Protein AF-A0A915KPM0-F1 (afdb_monomer)

Nearest PDB structures (foldseek):
  4hnm-assembly1_A  TM=4.482E-01  e=9.501E-02  Homo sapiens
  7abi-assembly1_S  TM=5.847E-01  e=6.130E-01  Homo sapiens
  4cba-assembly1_A  TM=5.144E-01  e=6.447E-01  Homo sapiens

Mean predicted aligned error: 8.11 Å

Solvent-accessible surface area (backbone atoms only — not comparable to full-atom values): 8610 Å² total; per-residue (Å²): 114,62,59,68,50,50,51,53,50,50,55,51,58,74,66,59,85,85,65,57,73,65,61,50,48,51,54,50,36,55,50,34,48,53,49,26,48,50,53,67,43,67,70,90,57,51,83,45,73,82,41,78,62,54,59,54,50,50,52,62,67,40,27,78,54,63,60,95,76,68,95,48,70,71,54,50,56,40,31,52,34,42,36,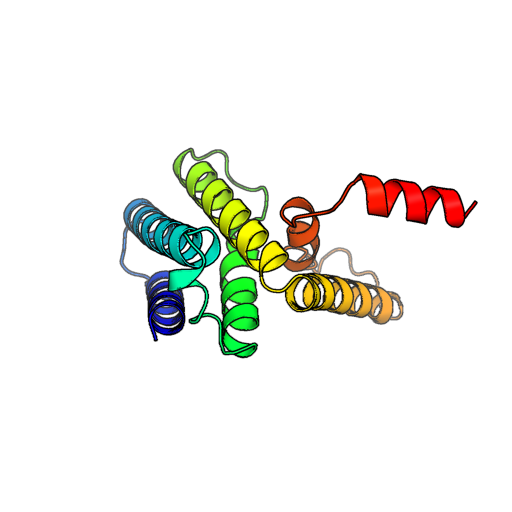49,31,45,23,26,44,22,70,77,40,40,67,63,55,51,48,51,30,51,50,53,53,49,53,60,62,65,50,74,79,61,77,92,63,92,74,69,79,73,84,52,38,55,56,56,49,68,82,31,46,68,71,64,62,69,60,50,52,52,51,59,60,72,74,108

Sequence (148 aa):
MVVGGLIKSLQTVNSMRTCSEKDLIESQCIILETLEQCLLGPKDSSSRIDEASNVKLILQEISQFLPQTNDVYHFKNLQERASKVVYGLSIASFSAVFSRIASKLKTISSDTTNDCSINSAYDLSDIELIQHIHMDLNAVIKLLRGMV

Secondary structure (DSSP, 8-state):
--HHHHHHHHHHHHH--SS-HHHHHHHHHHHHHHHHHHHHS-GGG-TT---HHHHHHHHHHHHTT-SS----HHHHHHHHHHHHHHHHHHHHHHHHHHHHHHHHHHHHHHHTTS---TTS----HHHHGGGGS---HHHHHHHHHHT-

Foldseek 3Di:
DVLVVLLVQLVVLVPDDPDDPLVSLVSLLVSLVVLLCLLVPDCVSVVPVPDLVSLVSLLVSLLVLQDPDDPDPSSVSSNVSSLSNLQSSCVSPVPSLVVQLVVLVVVVVVCVPDDPPVPPPRSCSSNSSVVRYDDDVVVVVVVVVVVD

Structure (mmCIF, N/CA/C/O backbone):
data_AF-A0A915KPM0-F1
#
_entry.id   AF-A0A915KPM0-F1
#
loop_
_atom_site.group_PDB
_atom_site.id
_atom_site.type_symbol
_atom_site.label_atom_id
_atom_site.label_alt_id
_atom_site.label_comp_id
_atom_site.label_asym_id
_atom_site.label_entity_id
_atom_site.label_seq_id
_atom_site.pdbx_PDB_ins_code
_atom_site.Cartn_x
_atom_site.Cartn_y
_atom_site.Cartn_z
_atom_site.occupancy
_atom_site.B_iso_or_equiv
_atom_site.auth_seq_id
_atom_site.auth_comp_id
_atom_site.auth_asym_id
_atom_site.auth_atom_id
_atom_site.pdbx_PDB_model_num
ATOM 1 N N . MET A 1 1 ? -14.243 6.879 -11.708 1.00 61.44 1 MET A N 1
ATOM 2 C CA . MET A 1 1 ? -15.122 7.266 -10.573 1.00 61.44 1 MET A CA 1
ATOM 3 C C . MET A 1 1 ? -15.436 6.147 -9.558 1.00 61.44 1 MET A C 1
ATOM 5 O O . MET A 1 1 ? -16.274 6.374 -8.700 1.00 61.44 1 MET A O 1
ATOM 9 N N . VAL A 1 2 ? -14.759 4.985 -9.560 1.00 77.38 2 VAL A N 1
ATOM 10 C CA . VAL A 1 2 ? -14.967 3.935 -8.523 1.00 77.38 2 VAL A CA 1
ATOM 11 C C . VAL A 1 2 ? -13.935 4.060 -7.396 1.00 77.38 2 VAL A C 1
ATOM 13 O O . VAL A 1 2 ? -14.306 4.178 -6.235 1.00 77.38 2 VAL A O 1
ATOM 16 N N . VAL A 1 3 ? -12.650 4.165 -7.748 1.00 84.12 3 VAL A N 1
ATOM 17 C CA . VAL A 1 3 ? -11.534 4.297 -6.793 1.00 84.12 3 VAL A CA 1
ATOM 18 C C . VAL A 1 3 ? -11.700 5.510 -5.867 1.00 84.12 3 VAL A C 1
ATOM 20 O O . VAL A 1 3 ? -11.621 5.365 -4.655 1.00 84.12 3 VAL A O 1
ATOM 23 N N . GLY A 1 4 ? -12.033 6.688 -6.405 1.00 85.44 4 GLY A N 1
ATOM 24 C CA . GLY A 1 4 ? -12.290 7.884 -5.587 1.00 85.44 4 GLY A CA 1
ATOM 25 C C . GLY A 1 4 ? -13.469 7.743 -4.612 1.00 85.44 4 GLY A C 1
ATOM 26 O O . GLY A 1 4 ? -13.450 8.339 -3.538 1.00 85.44 4 GLY A O 1
ATOM 27 N N . GLY A 1 5 ? -14.481 6.935 -4.953 1.00 88.12 5 GLY A N 1
ATOM 28 C CA . GLY A 1 5 ? -15.575 6.599 -4.037 1.00 88.12 5 GLY A CA 1
ATOM 29 C C . GLY A 1 5 ? -15.094 5.713 -2.889 1.00 88.12 5 GLY A C 1
ATOM 30 O O . GLY A 1 5 ? -15.367 6.018 -1.734 1.00 88.12 5 GLY A O 1
ATOM 31 N N . LEU A 1 6 ? -14.298 4.685 -3.203 1.00 91.00 6 LEU A N 1
ATOM 32 C CA . LEU A 1 6 ? -13.704 3.783 -2.210 1.00 91.00 6 LEU A CA 1
ATOM 33 C C . LEU A 1 6 ? -12.770 4.515 -1.237 1.00 91.00 6 LEU A C 1
ATOM 35 O O . LEU A 1 6 ? -12.819 4.243 -0.043 1.00 91.00 6 LEU A O 1
ATOM 39 N N . ILE A 1 7 ? -11.980 5.483 -1.716 1.00 90.81 7 ILE A N 1
ATOM 40 C CA . ILE A 1 7 ? -11.131 6.329 -0.856 1.00 90.81 7 ILE A CA 1
ATOM 41 C C . ILE A 1 7 ? -11.987 7.092 0.157 1.00 90.81 7 ILE A C 1
ATOM 43 O O . ILE A 1 7 ? -11.706 7.062 1.352 1.00 90.81 7 ILE A O 1
ATOM 47 N N . LYS A 1 8 ? -13.065 7.742 -0.301 1.00 91.44 8 LYS A N 1
ATOM 48 C CA . LYS A 1 8 ? -13.978 8.477 0.588 1.00 91.44 8 LYS A CA 1
ATOM 49 C C . LYS A 1 8 ? -14.665 7.552 1.590 1.00 91.44 8 LYS A C 1
ATOM 51 O O . LYS A 1 8 ? -14.823 7.927 2.750 1.00 91.44 8 LYS A O 1
ATOM 56 N N . SER A 1 9 ? -15.057 6.352 1.164 1.00 93.56 9 SER A N 1
ATOM 57 C CA . SER A 1 9 ? -15.608 5.333 2.060 1.00 93.56 9 SER A CA 1
ATOM 58 C C . SER A 1 9 ? -14.596 4.921 3.126 1.00 93.56 9 SER A C 1
ATOM 60 O O . SER A 1 9 ? -14.954 4.910 4.299 1.00 93.56 9 SER A O 1
ATOM 62 N N . LEU A 1 10 ? -13.337 4.666 2.750 1.00 92.38 10 LEU A N 1
ATOM 63 C CA . LEU A 1 10 ? -12.268 4.314 3.690 1.00 92.38 10 LEU A CA 1
ATOM 64 C C . LEU A 1 10 ? -12.051 5.421 4.727 1.00 92.38 10 LEU A C 1
ATOM 66 O O . LEU A 1 10 ? -12.070 5.153 5.923 1.00 92.38 10 LEU A O 1
ATOM 70 N N . GLN A 1 11 ? -11.949 6.672 4.276 1.00 92.44 11 GLN A N 1
ATOM 71 C CA . GLN A 1 11 ? -11.815 7.846 5.145 1.00 92.44 11 GLN A CA 1
ATOM 72 C C . GLN A 1 11 ? -12.993 7.997 6.109 1.00 92.44 11 GLN A C 1
ATOM 74 O O . GLN A 1 11 ? -12.812 8.290 7.290 1.00 92.44 11 GLN A O 1
ATOM 79 N N . THR A 1 12 ? -14.211 7.767 5.613 1.00 93.25 12 THR A N 1
ATOM 80 C CA . THR A 1 12 ? -15.425 7.829 6.433 1.00 93.25 12 THR A CA 1
ATOM 81 C C . THR A 1 12 ? -15.387 6.749 7.509 1.00 93.25 12 THR A C 1
ATOM 83 O O . 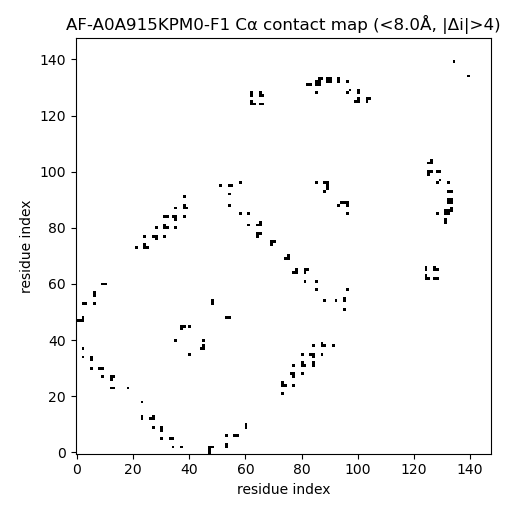THR A 1 12 ? -15.566 7.070 8.681 1.00 93.25 12 THR A O 1
ATOM 86 N N . VAL A 1 13 ? -15.095 5.500 7.134 1.00 91.62 13 VAL A N 1
ATOM 87 C CA . VAL A 1 13 ? -14.985 4.363 8.060 1.00 91.62 13 VAL A CA 1
ATOM 88 C C . VAL A 1 13 ? -13.904 4.622 9.111 1.00 91.62 13 VAL A C 1
ATOM 90 O O . VAL A 1 13 ? -14.199 4.529 10.296 1.00 91.62 13 VAL A O 1
ATOM 93 N N . ASN A 1 14 ? -12.712 5.077 8.712 1.00 88.56 14 ASN A N 1
ATOM 94 C CA . ASN A 1 14 ? -11.613 5.423 9.627 1.00 88.56 14 ASN A CA 1
ATOM 95 C C . ASN A 1 14 ? -11.984 6.524 10.640 1.00 88.56 14 ASN A C 1
ATOM 97 O O . ASN A 1 14 ? -11.410 6.592 11.724 1.00 88.56 14 ASN A O 1
ATOM 101 N N . SER A 1 15 ? -12.946 7.388 10.303 1.00 88.69 15 SER A N 1
ATOM 102 C CA . SER A 1 15 ? -13.421 8.467 11.178 1.00 88.69 15 SER A CA 1
ATOM 103 C C . SER A 1 15 ? -14.557 8.061 12.132 1.00 88.69 15 SER A C 1
ATOM 105 O O . SER A 1 15 ? -14.895 8.826 13.041 1.00 88.69 15 SER A O 1
ATOM 107 N N . MET A 1 16 ? -15.164 6.880 11.951 1.00 87.88 16 MET A N 1
ATOM 108 C CA . MET A 1 16 ? -16.283 6.426 12.781 1.00 87.88 16 MET A CA 1
ATOM 109 C C . MET A 1 16 ? -15.803 6.047 14.187 1.00 87.88 16 MET A C 1
ATOM 111 O O . MET A 1 16 ? -14.903 5.234 14.355 1.00 87.88 16 MET A O 1
ATOM 115 N N . ARG A 1 17 ? -16.443 6.612 15.220 1.00 70.25 17 ARG A N 1
ATOM 116 C CA . ARG A 1 17 ? -16.092 6.378 16.638 1.00 70.25 17 ARG A CA 1
ATOM 117 C C . ARG A 1 17 ? -17.069 5.471 17.393 1.00 70.25 17 ARG A C 1
ATOM 119 O O . ARG A 1 17 ? -16.868 5.226 18.576 1.00 70.25 17 ARG A O 1
ATOM 126 N N . THR A 1 18 ? -18.146 5.025 16.749 1.00 68.69 18 THR A N 1
ATOM 127 C CA . THR A 1 18 ? -19.297 4.383 17.417 1.00 68.69 18 THR A CA 1
ATOM 128 C C . THR A 1 18 ? -19.476 2.899 17.090 1.00 68.69 18 THR A C 1
ATOM 130 O O . THR A 1 18 ? -20.430 2.299 17.575 1.00 68.69 18 THR A O 1
ATOM 133 N N . CYS A 1 19 ? -18.606 2.306 16.268 1.00 74.75 19 CYS A N 1
ATOM 134 C CA . CYS A 1 19 ? -18.674 0.885 15.903 1.00 74.75 19 CYS A CA 1
ATOM 135 C C . CYS A 1 19 ? -17.796 0.034 16.825 1.00 74.75 19 CYS A C 1
ATOM 137 O O . CYS A 1 19 ? -16.843 0.541 17.421 1.00 74.75 19 CYS A O 1
ATOM 139 N N . SER A 1 20 ? -18.095 -1.264 16.929 1.00 84.75 20 SER A N 1
ATOM 140 C CA . SER A 1 20 ? -17.151 -2.183 17.560 1.00 84.75 20 SER A CA 1
ATOM 141 C C . SER A 1 20 ? -15.869 -2.258 16.719 1.00 84.75 20 SER A C 1
ATOM 143 O O . SER A 1 20 ? -15.906 -2.113 15.497 1.00 84.75 20 SER A O 1
ATOM 145 N N . GLU A 1 21 ? -14.723 -2.487 17.365 1.00 84.81 21 GLU A N 1
ATOM 146 C CA . GLU A 1 21 ? -13.424 -2.616 16.684 1.00 84.81 21 GLU A CA 1
ATOM 147 C C . GLU A 1 21 ? -13.458 -3.688 15.581 1.00 84.81 21 GLU A C 1
ATOM 149 O O . GLU A 1 21 ? -12.874 -3.513 14.515 1.00 84.81 21 GLU A O 1
ATOM 154 N N . LYS A 1 22 ? -14.209 -4.773 15.802 1.00 85.38 22 LYS A N 1
ATOM 155 C CA . LYS A 1 22 ? -14.365 -5.859 14.829 1.00 85.38 22 LYS A CA 1
ATOM 156 C C . LYS A 1 22 ? -15.116 -5.411 13.577 1.00 85.38 22 LYS A C 1
ATOM 158 O O . LYS A 1 22 ? -14.626 -5.658 12.479 1.00 85.38 22 LYS A O 1
ATOM 163 N N . ASP A 1 23 ? -16.243 -4.718 13.738 1.00 88.25 23 ASP A N 1
ATOM 164 C CA . ASP A 1 23 ? -17.052 -4.236 12.606 1.00 88.25 23 ASP A CA 1
ATOM 165 C C . ASP A 1 23 ? -16.287 -3.186 11.785 1.00 88.25 23 ASP A C 1
ATOM 167 O O . ASP A 1 23 ? -16.402 -3.122 10.557 1.00 88.25 23 ASP A O 1
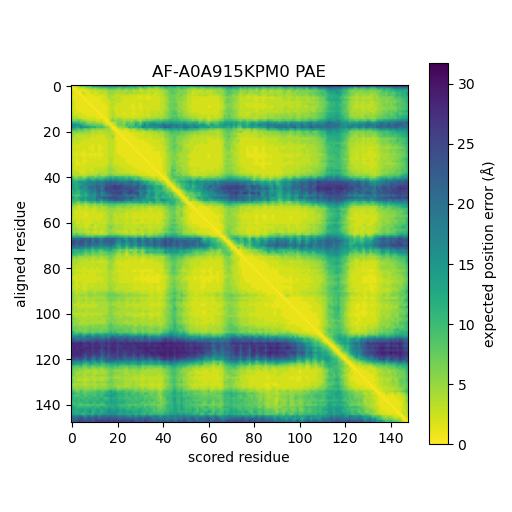ATOM 171 N N . LEU A 1 24 ? -15.473 -2.369 12.467 1.00 89.19 24 LEU A N 1
ATOM 172 C CA . LEU A 1 24 ? -14.596 -1.388 11.836 1.00 89.19 24 LEU A CA 1
ATOM 173 C C . LEU A 1 24 ? -13.541 -2.079 10.961 1.00 89.19 24 LEU A C 1
ATOM 175 O O . LEU A 1 24 ? -13.417 -1.748 9.781 1.00 89.19 24 LEU A O 1
ATOM 179 N N . ILE A 1 25 ? -12.825 -3.060 11.516 1.00 89.06 25 ILE A N 1
ATOM 180 C CA . ILE A 1 25 ? -11.787 -3.808 10.792 1.00 89.06 25 ILE A CA 1
ATOM 181 C C . ILE A 1 25 ? -12.388 -4.591 9.624 1.00 89.06 25 ILE A C 1
ATOM 183 O O . ILE A 1 25 ? -11.799 -4.628 8.545 1.00 89.06 25 ILE A O 1
ATOM 187 N N . GLU A 1 26 ? -13.564 -5.196 9.800 1.00 90.69 26 GLU A N 1
ATOM 188 C CA . GLU A 1 26 ? -14.259 -5.907 8.725 1.00 90.69 26 GLU A CA 1
ATOM 189 C C . GLU A 1 26 ? -14.634 -4.957 7.580 1.00 90.69 26 GLU A C 1
ATOM 191 O O . GLU A 1 26 ? -14.336 -5.236 6.416 1.00 90.69 26 GLU A O 1
ATOM 196 N N . SER A 1 27 ? -15.186 -3.785 7.906 1.00 93.25 27 SER A N 1
ATOM 197 C CA . SER A 1 27 ? -15.504 -2.747 6.920 1.00 93.25 27 SER A CA 1
ATOM 198 C C . SER A 1 27 ? -14.256 -2.270 6.169 1.00 93.25 27 SER A C 1
ATOM 200 O O . SER A 1 27 ? -14.276 -2.150 4.942 1.00 93.25 27 SER A O 1
ATOM 202 N N . GLN A 1 28 ? -13.149 -2.038 6.883 1.00 92.88 28 GLN A N 1
ATOM 203 C CA . GLN A 1 28 ? -11.864 -1.684 6.278 1.00 92.88 28 GLN A CA 1
ATOM 204 C C . GLN A 1 28 ? -11.363 -2.799 5.349 1.00 92.88 28 GLN A C 1
ATOM 206 O O . GLN A 1 28 ? -10.977 -2.511 4.217 1.00 92.88 28 GLN A O 1
ATOM 211 N N . CYS A 1 29 ? -11.433 -4.066 5.769 1.00 92.56 29 CYS A N 1
ATOM 212 C CA . CYS A 1 29 ? -11.026 -5.210 4.950 1.00 92.56 29 CYS A CA 1
ATOM 213 C C . CYS A 1 29 ? -11.812 -5.288 3.635 1.00 92.56 29 CYS A C 1
ATOM 215 O O . CYS A 1 29 ? -11.198 -5.444 2.583 1.00 92.56 29 CYS A O 1
ATOM 217 N N . ILE A 1 30 ? -13.140 -5.126 3.671 1.00 94.31 30 ILE A N 1
ATOM 218 C CA . ILE A 1 30 ? -13.992 -5.150 2.468 1.00 94.31 30 ILE A CA 1
ATOM 219 C C . ILE A 1 30 ? -13.595 -4.032 1.494 1.00 94.31 30 ILE A C 1
ATOM 221 O O . ILE A 1 30 ? -13.501 -4.246 0.280 1.00 94.31 30 ILE A O 1
ATOM 225 N N . ILE A 1 31 ? -13.331 -2.829 2.014 1.00 94.75 31 ILE A N 1
ATOM 226 C CA . ILE A 1 31 ? -12.912 -1.691 1.190 1.00 94.75 31 ILE A CA 1
ATOM 227 C C . ILE A 1 31 ? -11.532 -1.948 0.573 1.00 94.75 31 ILE A C 1
ATOM 229 O O . ILE A 1 31 ? -11.357 -1.718 -0.626 1.00 94.75 31 ILE A O 1
ATOM 233 N N . LEU A 1 32 ? -10.570 -2.452 1.354 1.00 94.25 32 LEU A N 1
ATOM 234 C CA . LEU A 1 32 ? -9.229 -2.775 0.861 1.00 94.25 32 LEU A CA 1
ATOM 235 C C . LEU A 1 32 ? -9.245 -3.914 -0.161 1.00 94.25 32 LEU A C 1
ATOM 237 O O . LEU A 1 32 ? -8.558 -3.815 -1.170 1.00 94.25 32 LEU A O 1
ATOM 241 N N . GLU A 1 33 ? -10.057 -4.950 0.039 1.00 93.75 33 GLU A N 1
ATOM 242 C CA . GLU A 1 33 ? -10.241 -6.024 -0.941 1.00 93.75 33 GLU A CA 1
ATOM 243 C C . GLU A 1 33 ? -10.832 -5.485 -2.249 1.00 93.75 33 GLU A C 1
ATOM 245 O O . GLU A 1 33 ? -10.365 -5.816 -3.337 1.00 93.75 33 GLU A O 1
ATOM 250 N N . THR A 1 34 ? -11.810 -4.584 -2.170 1.00 92.81 34 THR A N 1
ATOM 251 C CA . THR A 1 34 ? -12.383 -3.967 -3.374 1.00 92.81 34 THR A CA 1
ATOM 252 C C . THR A 1 34 ? -11.362 -3.072 -4.088 1.00 92.81 34 THR A C 1
ATOM 254 O O . THR A 1 34 ? -11.290 -3.075 -5.320 1.00 92.81 34 THR A O 1
ATOM 257 N N . LEU A 1 35 ? -10.544 -2.323 -3.337 1.00 91.62 35 LEU A N 1
ATOM 258 C CA . LEU A 1 35 ? -9.429 -1.546 -3.885 1.00 91.62 35 LEU A CA 1
ATOM 259 C C . LEU A 1 35 ? -8.395 -2.457 -4.554 1.00 91.62 35 LEU A C 1
ATOM 261 O O . LEU A 1 35 ? -7.990 -2.174 -5.677 1.00 91.62 35 LEU A O 1
ATOM 265 N N . GLU A 1 36 ? -8.017 -3.561 -3.913 1.00 90.69 36 GLU A N 1
ATOM 266 C CA . GLU A 1 36 ? -7.110 -4.574 -4.458 1.00 90.69 36 GLU A CA 1
ATOM 267 C C . GLU A 1 36 ? -7.608 -5.067 -5.822 1.00 90.69 36 GLU A C 1
ATOM 269 O O . GLU A 1 36 ? -6.867 -5.003 -6.802 1.00 90.69 36 GLU A O 1
ATOM 274 N N . GLN A 1 37 ? -8.882 -5.462 -5.923 1.00 88.56 37 GLN A N 1
ATOM 275 C CA . GLN A 1 37 ? -9.473 -5.918 -7.186 1.00 88.56 37 GLN A CA 1
ATOM 276 C C . GLN A 1 37 ? -9.496 -4.824 -8.261 1.00 88.56 37 GLN A C 1
ATOM 278 O O . GLN A 1 37 ? -9.286 -5.106 -9.440 1.00 88.56 37 GLN A O 1
ATOM 283 N N . CYS A 1 38 ? -9.705 -3.561 -7.879 1.00 85.69 38 CYS A N 1
ATOM 284 C CA . CYS A 1 38 ? -9.651 -2.445 -8.825 1.00 85.69 38 CYS A CA 1
ATOM 285 C C . CYS A 1 38 ? -8.237 -2.203 -9.377 1.00 85.69 38 CYS A C 1
ATOM 287 O O . CYS A 1 38 ? -8.104 -1.750 -10.513 1.00 85.69 38 CYS A O 1
ATOM 289 N N . LEU A 1 39 ? -7.199 -2.468 -8.577 1.00 85.25 39 LEU A N 1
ATOM 290 C CA . LEU A 1 39 ? -5.799 -2.220 -8.931 1.00 85.25 39 LEU A CA 1
ATOM 291 C C . LEU A 1 39 ? -5.145 -3.400 -9.662 1.00 85.25 39 LEU A C 1
ATOM 293 O O . LEU A 1 39 ? -4.345 -3.182 -10.567 1.00 85.25 39 LEU A O 1
ATOM 297 N N . LEU A 1 40 ? -5.462 -4.632 -9.254 1.00 84.12 40 LEU A N 1
ATOM 298 C CA . LEU A 1 40 ? -4.854 -5.869 -9.764 1.00 84.12 40 LEU A CA 1
ATOM 299 C C . LEU A 1 40 ? -5.724 -6.600 -10.796 1.00 84.12 40 LEU A C 1
ATOM 301 O O . LEU A 1 40 ? -5.252 -7.539 -11.438 1.00 84.12 40 LEU A O 1
ATOM 305 N N . GLY A 1 41 ? -6.985 -6.191 -10.954 1.00 76.62 41 GLY A N 1
ATOM 306 C CA . GLY A 1 41 ? -7.913 -6.773 -11.917 1.00 76.62 41 GLY A CA 1
ATOM 307 C C . GLY A 1 41 ? -7.520 -6.540 -13.388 1.00 76.62 41 GLY A C 1
ATOM 308 O O . GLY A 1 41 ? -6.584 -5.794 -13.690 1.00 76.62 41 GLY A O 1
ATOM 309 N N . PRO A 1 42 ? -8.238 -7.172 -14.337 1.00 68.38 42 PRO A N 1
ATOM 310 C CA . PRO A 1 42 ? -7.977 -7.052 -15.772 1.00 68.38 42 PRO A CA 1
ATOM 311 C C . PRO A 1 42 ? -7.893 -5.591 -16.237 1.00 68.38 42 PRO A C 1
ATOM 313 O O . PRO A 1 42 ? -8.668 -4.744 -15.801 1.00 68.38 42 PRO A O 1
ATOM 316 N N . LYS A 1 43 ? -6.970 -5.277 -17.155 1.00 58.72 43 LYS A N 1
ATOM 317 C CA . LYS A 1 43 ? -6.627 -3.891 -17.544 1.00 58.72 43 LYS A CA 1
ATOM 318 C C . LYS A 1 43 ? -7.801 -3.041 -18.061 1.00 58.72 43 LYS A C 1
ATOM 320 O O . LYS A 1 43 ? -7.700 -1.817 -18.033 1.00 58.72 43 LYS A O 1
ATOM 325 N N . ASP A 1 44 ? -8.929 -3.645 -18.421 1.00 53.62 44 ASP A N 1
ATOM 326 C CA . ASP A 1 44 ? -10.158 -2.935 -18.795 1.00 53.62 44 ASP A CA 1
ATOM 327 C C . ASP A 1 44 ? -10.769 -2.131 -17.622 1.00 53.62 44 ASP A C 1
ATOM 329 O O . ASP A 1 44 ? -11.463 -1.135 -17.844 1.00 53.62 44 ASP A O 1
ATOM 333 N N . SER A 1 45 ? -10.457 -2.487 -16.365 1.00 50.28 45 SER A N 1
ATOM 334 C CA . SER A 1 45 ? -10.802 -1.711 -15.159 1.00 50.28 45 SER A CA 1
ATOM 335 C C . SER A 1 45 ? -9.710 -0.732 -14.699 1.00 50.28 45 SER A C 1
ATOM 337 O O . SER A 1 45 ? -10.004 0.169 -13.909 1.00 50.28 45 SER A O 1
ATOM 339 N N . SER A 1 46 ? -8.480 -0.862 -15.218 1.00 49.19 46 SER A N 1
ATOM 340 C CA . SER A 1 46 ? -7.298 -0.052 -14.858 1.00 49.19 46 SER A CA 1
ATOM 341 C C . SER A 1 46 ? -7.342 1.383 -15.394 1.00 49.19 46 SER A C 1
ATOM 343 O O . SER A 1 46 ? -6.584 2.226 -14.917 1.00 49.19 46 SER A O 1
ATOM 345 N N . SER A 1 47 ? -8.246 1.699 -16.322 1.00 49.88 47 SER A N 1
ATOM 346 C CA . SER A 1 47 ? -8.484 3.050 -16.866 1.00 49.88 47 SER A CA 1
ATOM 347 C C . SER A 1 47 ? -9.071 4.051 -15.848 1.00 49.88 47 SER A C 1
ATOM 349 O O . SER A 1 47 ? -9.665 5.052 -16.225 1.00 49.88 47 SER A O 1
ATOM 351 N N . ARG A 1 48 ? -9.012 3.759 -14.538 1.00 54.69 48 ARG A N 1
ATOM 352 C CA . ARG A 1 48 ? -9.746 4.488 -13.484 1.00 54.69 48 ARG A CA 1
ATOM 353 C C . ARG A 1 48 ? -8.886 5.004 -12.330 1.00 54.69 48 ARG A C 1
ATOM 355 O O . ARG A 1 48 ? 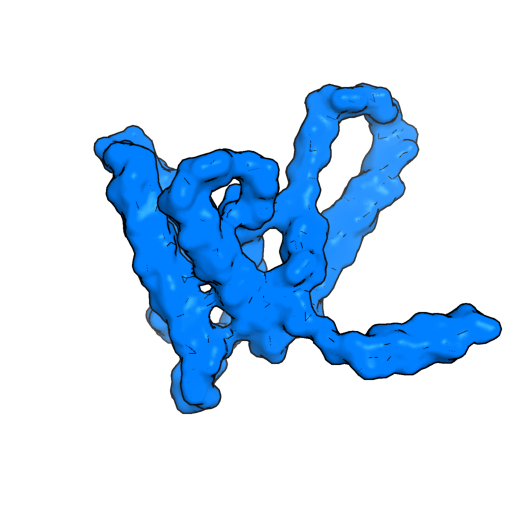-9.446 5.664 -11.451 1.00 54.69 48 ARG A O 1
ATOM 362 N N . ILE A 1 49 ? -7.574 4.752 -12.324 1.00 59.84 49 ILE A N 1
ATOM 363 C CA . ILE A 1 49 ? -6.616 5.407 -11.408 1.00 59.84 49 ILE A CA 1
ATOM 364 C C . ILE A 1 49 ? -6.095 6.695 -12.081 1.00 59.84 49 ILE A C 1
ATOM 366 O O . ILE A 1 49 ? -4.910 6.996 -12.066 1.00 59.84 49 ILE A O 1
ATOM 370 N N . ASP A 1 50 ? -6.975 7.456 -12.729 1.00 57.94 50 ASP A N 1
ATOM 371 C CA . ASP A 1 50 ? -6.582 8.576 -13.603 1.00 57.94 50 ASP A CA 1
ATOM 372 C C . ASP A 1 50 ? -6.201 9.861 -12.856 1.00 57.94 50 ASP A C 1
ATOM 374 O O . ASP A 1 50 ? -5.928 10.894 -13.458 1.00 57.94 50 ASP A O 1
ATOM 378 N N . GLU A 1 51 ? -6.123 9.820 -11.532 1.00 64.88 51 GLU A N 1
ATOM 379 C CA . GLU A 1 51 ? -5.724 10.978 -10.749 1.00 64.88 51 GLU A CA 1
ATOM 380 C C . GLU A 1 51 ? -4.560 10.587 -9.846 1.00 64.88 51 GLU A C 1
ATOM 382 O O . GLU A 1 51 ? -4.716 9.838 -8.881 1.00 64.88 51 GLU A O 1
ATOM 387 N N . ALA A 1 52 ? -3.377 11.138 -10.124 1.00 69.00 52 ALA A N 1
ATOM 388 C CA . ALA A 1 52 ? -2.206 11.018 -9.255 1.00 69.00 52 ALA A CA 1
ATOM 389 C C . ALA A 1 52 ? -2.498 11.440 -7.794 1.00 69.00 52 ALA A C 1
ATOM 391 O O . ALA A 1 52 ? -1.778 11.043 -6.877 1.00 69.00 52 ALA A O 1
ATOM 392 N N . SER A 1 53 ? -3.563 12.218 -7.551 1.00 80.31 53 SER A N 1
ATOM 393 C CA . SER A 1 53 ? -4.086 12.516 -6.212 1.00 80.31 53 SER A CA 1
ATOM 394 C C . SER A 1 53 ? -4.697 11.293 -5.523 1.00 80.31 53 SER A C 1
ATOM 396 O O . SER A 1 53 ? -4.459 11.110 -4.333 1.00 80.31 53 SER A O 1
ATOM 398 N N . ASN A 1 54 ? -5.403 10.414 -6.239 1.00 85.88 54 ASN A N 1
ATOM 399 C CA . ASN A 1 54 ? -6.001 9.206 -5.666 1.00 85.88 54 ASN A CA 1
ATOM 400 C C . ASN A 1 54 ? -4.927 8.246 -5.152 1.00 85.88 54 ASN A C 1
ATOM 402 O O . ASN A 1 54 ? -5.057 7.738 -4.046 1.00 85.88 54 ASN A O 1
ATOM 406 N N . VAL A 1 55 ? -3.822 8.067 -5.884 1.00 87.50 55 VAL A N 1
ATOM 407 C CA . VAL A 1 55 ? -2.689 7.251 -5.406 1.00 87.50 55 VAL A CA 1
ATOM 408 C C . VAL A 1 55 ? -2.121 7.812 -4.101 1.00 87.50 55 VAL A C 1
ATOM 410 O O . VAL A 1 55 ? -1.894 7.062 -3.156 1.00 87.50 55 VAL A O 1
ATOM 413 N N . LYS A 1 56 ? -1.934 9.136 -4.014 1.00 89.38 56 LYS A N 1
ATOM 414 C CA . LYS A 1 56 ? -1.428 9.786 -2.794 1.00 89.38 56 LYS A CA 1
ATOM 415 C C . LYS A 1 56 ? -2.369 9.605 -1.605 1.00 89.38 56 LYS A C 1
ATOM 417 O O . LYS A 1 56 ? -1.887 9.316 -0.513 1.00 89.38 56 LYS A O 1
ATOM 422 N N . LEU A 1 57 ? -3.674 9.765 -1.827 1.00 90.75 57 LEU A N 1
ATOM 423 C CA . LEU A 1 57 ? -4.696 9.591 -0.796 1.00 90.75 57 LEU A CA 1
ATOM 424 C C . LEU A 1 57 ? -4.769 8.137 -0.322 1.00 90.75 57 LEU A C 1
ATOM 426 O O . LEU A 1 57 ? -4.775 7.899 0.878 1.00 90.75 57 LEU A O 1
ATOM 430 N N . ILE A 1 58 ? -4.744 7.164 -1.239 1.00 91.62 58 ILE A N 1
ATOM 431 C CA . ILE A 1 58 ? -4.736 5.743 -0.862 1.00 91.62 58 ILE A CA 1
ATOM 432 C C . ILE A 1 58 ? -3.496 5.423 -0.025 1.00 91.62 58 ILE A C 1
ATOM 434 O O . ILE A 1 58 ? -3.621 4.807 1.027 1.00 91.62 58 ILE A O 1
ATOM 438 N N . LEU A 1 59 ? -2.307 5.864 -0.451 1.00 91.38 59 LEU A N 1
ATOM 439 C CA . LEU A 1 59 ? -1.076 5.622 0.309 1.00 91.38 59 LEU A CA 1
ATOM 440 C C . LEU A 1 59 ? -1.128 6.231 1.714 1.00 91.38 59 LEU A C 1
ATOM 442 O O . LEU A 1 59 ? -0.628 5.613 2.644 1.00 91.38 59 LEU A O 1
ATOM 446 N N . GLN A 1 60 ? -1.738 7.410 1.866 1.00 90.75 60 GLN A N 1
ATOM 447 C CA . GLN A 1 60 ? -1.919 8.055 3.167 1.00 90.75 60 GLN A CA 1
ATOM 448 C C . GLN A 1 60 ? -2.850 7.261 4.090 1.00 90.75 60 GLN A C 1
ATOM 450 O O . GLN A 1 60 ? -2.567 7.146 5.277 1.00 90.75 60 GLN A O 1
ATOM 455 N N . GLU A 1 61 ? -3.950 6.720 3.566 1.00 90.56 61 GLU A N 1
ATOM 456 C CA . GLU A 1 61 ? -4.887 5.936 4.378 1.00 90.56 61 GLU A CA 1
ATOM 457 C C . GLU A 1 61 ? -4.363 4.532 4.688 1.00 90.56 61 GLU A C 1
ATOM 459 O O . GLU A 1 61 ? -4.734 3.962 5.707 1.00 90.56 61 GLU A O 1
ATOM 464 N N . ILE A 1 62 ? -3.537 3.946 3.819 1.00 90.81 62 ILE A N 1
ATOM 465 C CA . ILE A 1 62 ? -3.086 2.557 3.971 1.00 90.81 62 ILE A CA 1
ATOM 466 C C . ILE A 1 62 ? -1.817 2.439 4.802 1.00 90.81 62 ILE A C 1
ATOM 468 O O . ILE A 1 62 ? -1.649 1.430 5.485 1.00 90.81 62 ILE A O 1
ATOM 472 N N . SER A 1 63 ? -0.950 3.456 4.800 1.00 88.62 63 SER A N 1
ATOM 473 C CA . SER A 1 63 ? 0.291 3.423 5.578 1.00 88.62 63 SER A CA 1
ATOM 474 C C . SER A 1 63 ? 0.030 3.126 7.056 1.00 88.62 63 SER A C 1
ATOM 476 O O . SER A 1 63 ? 0.773 2.359 7.646 1.00 88.62 63 SER A O 1
ATOM 478 N N . GLN A 1 64 ? -1.066 3.631 7.633 1.00 85.81 64 GLN A N 1
ATOM 479 C CA . GLN A 1 64 ? -1.420 3.401 9.042 1.00 85.81 64 GLN A CA 1
ATOM 480 C C . GLN A 1 64 ? -1.770 1.940 9.388 1.00 85.81 64 GLN A C 1
ATOM 482 O O . GLN A 1 64 ? -1.810 1.592 10.564 1.00 85.81 64 GLN A O 1
ATOM 487 N N . PHE A 1 65 ? -2.066 1.093 8.395 1.00 87.00 65 PHE A N 1
ATOM 488 C CA . PHE A 1 65 ? -2.452 -0.306 8.615 1.00 87.00 65 PHE A CA 1
ATOM 489 C C . PHE A 1 65 ? -1.266 -1.270 8.600 1.00 87.00 65 PHE A C 1
ATOM 491 O O . PHE A 1 65 ? -1.429 -2.424 8.981 1.00 87.00 65 PHE A O 1
ATOM 498 N N . LEU A 1 66 ? -0.100 -0.824 8.131 1.00 84.75 66 LEU A N 1
ATOM 499 C CA . LEU A 1 66 ? 1.098 -1.642 7.936 1.00 84.75 66 LEU A CA 1
ATOM 500 C C . LEU A 1 66 ? 2.034 -1.797 9.155 1.00 84.75 66 LEU A C 1
ATOM 502 O O . LEU A 1 66 ? 2.784 -2.776 9.146 1.00 84.75 66 LEU A O 1
ATOM 506 N N . PRO A 1 67 ? 1.983 -0.954 10.212 1.00 79.56 67 PRO A N 1
ATOM 507 C CA . PRO A 1 67 ? 2.804 -1.156 11.398 1.00 79.56 67 PRO A CA 1
ATOM 508 C C . PRO A 1 67 ? 2.589 -2.528 12.035 1.00 79.56 67 PRO A C 1
ATOM 510 O O . PRO A 1 67 ? 1.460 -2.992 12.226 1.00 79.56 67 PRO A O 1
ATOM 513 N N . GLN A 1 68 ? 3.698 -3.170 12.407 1.00 62.53 68 GLN A N 1
ATOM 514 C CA . GLN A 1 68 ? 3.729 -4.490 13.039 1.00 62.53 68 GLN A CA 1
ATOM 515 C C . GLN A 1 68 ? 3.357 -4.429 14.524 1.00 62.53 68 GLN A C 1
ATOM 517 O O . GLN A 1 68 ? 4.167 -4.734 15.396 1.00 62.53 68 GLN A O 1
ATOM 522 N N . THR A 1 69 ? 2.126 -4.059 14.847 1.00 53.25 69 THR A N 1
ATOM 523 C CA . THR A 1 69 ? 1.617 -4.209 16.211 1.00 53.25 69 THR A CA 1
ATOM 524 C C . THR A 1 69 ? 0.165 -4.646 16.154 1.00 53.25 69 THR A C 1
ATOM 526 O O . THR A 1 69 ? -0.723 -3.834 15.943 1.00 53.25 69 THR A O 1
ATOM 529 N N . ASN A 1 70 ? -0.072 -5.959 16.253 1.00 55.81 70 ASN A N 1
ATOM 530 C CA . 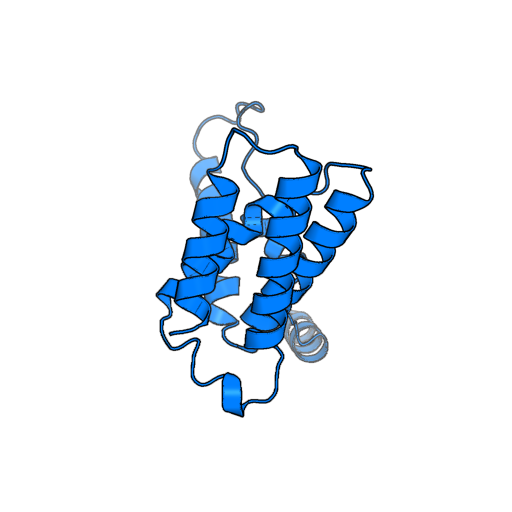ASN A 1 70 ? -1.128 -6.579 17.069 1.00 55.81 70 ASN A CA 1
ATOM 531 C C . ASN A 1 70 ? -1.316 -8.053 16.670 1.00 55.81 70 ASN A C 1
ATOM 533 O O . ASN A 1 70 ? -1.581 -8.387 15.519 1.00 55.81 70 ASN A O 1
ATOM 537 N N . ASP A 1 71 ? -1.240 -8.948 17.656 1.00 56.69 71 ASP A N 1
ATOM 538 C CA . ASP A 1 71 ? -1.392 -10.406 17.503 1.00 56.69 71 ASP A CA 1
ATOM 539 C C . ASP A 1 71 ? -2.836 -10.872 17.228 1.00 56.69 71 ASP A C 1
ATOM 541 O O . ASP A 1 71 ? -3.156 -12.063 17.240 1.00 56.69 71 ASP A O 1
ATOM 545 N N . VAL A 1 72 ? -3.743 -9.936 16.959 1.00 68.00 72 VAL A N 1
ATOM 546 C CA . VAL A 1 72 ? -5.153 -10.224 16.724 1.00 68.00 72 VAL A CA 1
ATOM 547 C C . VAL A 1 72 ? -5.341 -10.630 15.260 1.00 68.00 72 VAL A C 1
ATOM 549 O O . VAL A 1 72 ? -5.046 -9.868 14.344 1.00 68.00 72 VAL A O 1
ATOM 552 N N . TYR A 1 73 ? -5.873 -11.833 15.028 1.00 69.81 73 TYR A N 1
ATOM 553 C CA . TYR A 1 73 ? -6.110 -12.414 13.695 1.00 69.81 73 TYR A CA 1
ATOM 554 C C . TYR A 1 73 ? -6.783 -11.447 12.697 1.00 69.81 73 TYR A C 1
ATOM 556 O O . TYR A 1 73 ? -6.408 -11.401 11.528 1.00 69.81 73 TYR A O 1
ATOM 564 N N . HIS A 1 74 ? -7.729 -10.627 13.166 1.00 70.31 74 HIS A N 1
ATOM 565 C CA . HIS A 1 74 ? -8.427 -9.635 12.342 1.00 70.31 74 HIS A CA 1
ATOM 566 C C . HIS A 1 74 ? -7.494 -8.545 11.779 1.00 70.31 74 HIS A C 1
ATOM 568 O O . HIS A 1 74 ? -7.661 -8.139 10.631 1.00 70.31 74 HIS A O 1
ATOM 574 N N . PHE A 1 75 ? -6.469 -8.133 12.531 1.00 81.62 75 PHE A N 1
ATOM 575 C CA . PHE A 1 75 ? -5.473 -7.161 12.070 1.00 81.62 75 PHE A CA 1
ATOM 576 C C . PHE A 1 75 ? -4.512 -7.758 11.036 1.00 81.62 75 PHE A C 1
ATOM 578 O O . PHE A 1 75 ? -4.092 -7.053 10.122 1.00 81.62 75 PHE A O 1
ATOM 585 N N . LYS A 1 76 ? -4.218 -9.065 11.113 1.00 85.56 76 LYS A N 1
ATOM 586 C CA . LYS A 1 76 ? -3.379 -9.751 10.113 1.00 85.56 76 LYS A CA 1
ATOM 587 C C . LYS A 1 76 ? -4.028 -9.760 8.730 1.00 85.56 76 LYS A C 1
ATOM 589 O O . LYS A 1 76 ? -3.351 -9.491 7.744 1.00 85.56 76 LYS A O 1
ATOM 594 N N . ASN A 1 77 ? -5.337 -10.015 8.654 1.00 88.00 77 ASN A N 1
ATOM 595 C CA . ASN A 1 77 ? -6.066 -9.949 7.382 1.00 88.00 77 ASN A CA 1
ATOM 596 C C . ASN A 1 77 ? -6.071 -8.515 6.820 1.00 88.00 77 ASN A C 1
ATOM 598 O O . ASN A 1 77 ? -5.814 -8.310 5.636 1.00 88.00 77 ASN A O 1
ATOM 602 N N . LEU A 1 78 ? -6.280 -7.510 7.679 1.00 90.06 78 LEU A N 1
ATOM 603 C CA . LEU A 1 78 ? -6.224 -6.104 7.274 1.00 90.06 78 LEU A CA 1
ATOM 604 C C . LEU A 1 78 ? -4.844 -5.724 6.705 1.00 90.06 78 LEU A C 1
ATOM 606 O O . LEU A 1 78 ? -4.768 -5.138 5.625 1.00 90.06 78 LEU A O 1
ATOM 610 N N . GLN A 1 79 ? -3.765 -6.117 7.388 1.00 90.81 79 GLN A N 1
ATOM 611 C CA . GLN A 1 79 ? -2.379 -5.933 6.939 1.00 90.81 79 GLN A CA 1
ATOM 612 C C . GLN A 1 79 ? -2.094 -6.636 5.610 1.00 90.81 79 GLN A C 1
ATOM 614 O O . GLN A 1 79 ? -1.452 -6.064 4.726 1.00 90.81 79 GLN A O 1
ATOM 619 N N . GLU A 1 80 ? -2.580 -7.867 5.437 1.00 91.81 80 GLU A N 1
ATOM 620 C CA . GLU A 1 80 ? -2.417 -8.613 4.191 1.00 91.81 80 GLU A CA 1
ATOM 621 C C . GLU A 1 80 ? -3.082 -7.874 3.021 1.00 91.81 80 GLU A C 1
ATOM 623 O O . GLU A 1 80 ? -2.467 -7.687 1.969 1.00 91.81 80 GLU A O 1
ATOM 628 N N . ARG A 1 81 ? -4.314 -7.387 3.205 1.00 92.44 81 ARG A N 1
ATOM 629 C CA . ARG A 1 81 ? -5.018 -6.609 2.174 1.00 92.44 81 ARG A CA 1
ATOM 630 C C . ARG A 1 81 ? -4.333 -5.277 1.898 1.00 92.44 81 ARG A C 1
ATOM 632 O O . ARG A 1 81 ? -4.113 -4.941 0.736 1.00 92.44 81 ARG A O 1
ATOM 639 N N . ALA A 1 82 ? -3.918 -4.558 2.938 1.00 93.56 82 ALA A N 1
ATOM 640 C CA . ALA A 1 82 ? -3.134 -3.332 2.816 1.00 93.56 82 ALA A CA 1
ATOM 641 C C . ALA A 1 82 ? -1.858 -3.556 1.983 1.00 93.56 82 ALA A C 1
ATOM 643 O O . ALA A 1 82 ? -1.590 -2.806 1.043 1.00 93.56 82 ALA A O 1
ATOM 644 N N . SER A 1 83 ? -1.135 -4.647 2.249 1.00 94.25 83 SER A N 1
ATOM 645 C CA . SER A 1 83 ? 0.062 -5.046 1.501 1.00 94.25 83 SER A CA 1
ATOM 646 C C . SER A 1 83 ? -0.234 -5.264 0.016 1.00 94.25 83 SER A C 1
ATOM 648 O O . SER A 1 83 ? 0.487 -4.755 -0.842 1.00 94.25 83 SER A O 1
ATOM 650 N N . LYS A 1 84 ? -1.318 -5.982 -0.312 1.00 94.06 84 LYS A N 1
ATOM 651 C CA . LYS A 1 84 ? -1.717 -6.245 -1.706 1.00 94.06 84 LYS A CA 1
ATOM 652 C C . LYS A 1 84 ? -2.141 -4.974 -2.441 1.00 94.06 84 LYS A C 1
ATOM 654 O O . LYS A 1 84 ? -1.834 -4.822 -3.624 1.00 94.06 84 LYS A O 1
ATOM 659 N N . VAL A 1 85 ? -2.781 -4.030 -1.750 1.00 94.06 85 VAL A N 1
ATOM 660 C CA . VAL A 1 85 ? -3.118 -2.720 -2.323 1.00 94.06 85 VAL A CA 1
ATOM 661 C C . VAL A 1 85 ? -1.855 -1.905 -2.615 1.00 94.06 85 VAL A C 1
ATOM 663 O O . VAL A 1 85 ? -1.732 -1.367 -3.716 1.00 94.06 85 VAL A O 1
ATOM 666 N N . VAL A 1 86 ? -0.885 -1.851 -1.692 1.00 94.38 86 VAL A N 1
ATOM 667 C CA . VAL A 1 86 ? 0.411 -1.181 -1.934 1.00 94.38 86 VAL A CA 1
ATOM 668 C C . VAL A 1 86 ? 1.150 -1.822 -3.106 1.00 94.38 86 VAL A C 1
ATOM 670 O O . VAL A 1 86 ? 1.655 -1.112 -3.979 1.00 94.38 86 VAL A O 1
ATOM 673 N N . TYR A 1 87 ? 1.142 -3.151 -3.184 1.00 94.38 87 TYR A N 1
ATOM 674 C CA . TYR A 1 87 ? 1.707 -3.886 -4.307 1.00 94.38 87 TYR A CA 1
ATOM 675 C C . TYR A 1 87 ? 1.035 -3.495 -5.634 1.00 94.38 87 TYR A C 1
ATOM 677 O O . TYR A 1 87 ? 1.723 -3.082 -6.570 1.00 94.38 87 TYR A O 1
ATOM 685 N N . GLY A 1 88 ? -0.299 -3.506 -5.713 1.00 91.31 88 GLY A N 1
ATOM 686 C CA . GLY A 1 88 ? -1.028 -3.078 -6.913 1.00 91.31 88 GLY A CA 1
ATOM 687 C C . GLY A 1 88 ? -0.753 -1.625 -7.307 1.00 91.31 88 GLY A C 1
ATOM 688 O O . GLY A 1 88 ? -0.511 -1.333 -8.479 1.00 91.31 88 GLY A O 1
ATOM 689 N N . LEU A 1 89 ? -0.680 -0.717 -6.329 1.00 91.25 89 LEU A N 1
ATOM 690 C CA . LEU A 1 89 ? -0.291 0.676 -6.564 1.00 91.25 89 LEU A CA 1
ATOM 691 C C . LEU A 1 89 ? 1.134 0.803 -7.096 1.00 91.25 89 LEU A C 1
ATOM 693 O O . LEU A 1 89 ? 1.390 1.648 -7.949 1.00 91.25 89 LEU A O 1
ATOM 697 N N . SER A 1 90 ? 2.064 -0.013 -6.608 1.00 91.81 90 SER A N 1
ATOM 698 C CA . SER A 1 90 ? 3.451 0.021 -7.067 1.00 91.81 90 SER A CA 1
ATOM 699 C C . SER A 1 90 ? 3.613 -0.514 -8.493 1.00 91.81 90 SER A C 1
ATOM 701 O O . SER A 1 90 ? 4.451 -0.003 -9.230 1.00 91.81 90 SER A O 1
ATOM 703 N N . ILE A 1 91 ? 2.772 -1.463 -8.923 1.00 89.00 91 ILE A N 1
ATOM 704 C CA . ILE A 1 91 ? 2.706 -1.896 -10.327 1.00 89.00 91 ILE A CA 1
ATOM 705 C C . ILE A 1 91 ? 2.144 -0.772 -11.200 1.00 89.00 91 ILE A C 1
ATOM 707 O O . ILE A 1 91 ? 2.706 -0.468 -12.249 1.00 89.00 91 ILE A O 1
ATOM 711 N N . ALA A 1 92 ? 1.041 -0.151 -10.772 1.00 86.00 92 ALA A N 1
ATOM 712 C CA . ALA A 1 92 ? 0.366 0.883 -11.552 1.00 86.00 92 ALA A CA 1
ATOM 713 C C . ALA A 1 92 ? 1.163 2.198 -11.618 1.00 86.00 92 ALA A C 1
ATOM 715 O O . ALA A 1 92 ? 1.184 2.872 -12.644 1.00 86.00 92 ALA A O 1
ATOM 716 N N . SER A 1 93 ? 1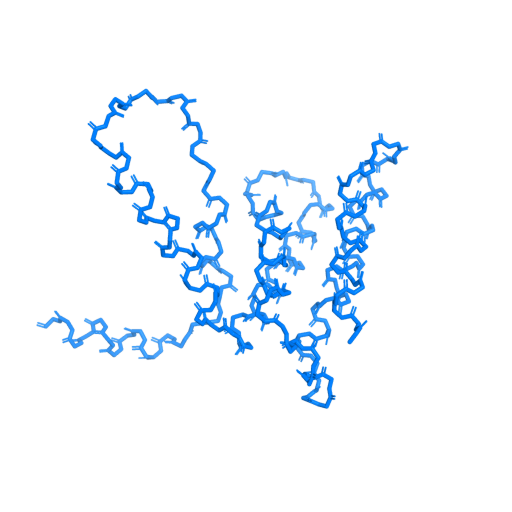.804 2.584 -10.514 1.00 87.31 93 SER A N 1
ATOM 717 C CA . SER A 1 93 ? 2.430 3.892 -10.337 1.00 87.31 93 SER A CA 1
ATOM 718 C C . SER A 1 93 ? 3.607 3.832 -9.352 1.00 87.31 93 SER A C 1
ATOM 720 O O . SER A 1 93 ? 3.631 4.548 -8.342 1.00 87.31 93 SER A O 1
ATOM 722 N N . PHE A 1 94 ? 4.625 3.025 -9.678 1.00 89.19 94 PHE A N 1
ATOM 723 C CA . PHE A 1 94 ? 5.850 2.864 -8.878 1.00 89.19 94 PHE A CA 1
ATOM 724 C C . PHE A 1 94 ? 6.441 4.198 -8.414 1.00 89.19 94 PHE A C 1
ATOM 726 O O . PHE A 1 94 ? 6.732 4.369 -7.233 1.00 89.19 94 PHE A O 1
ATOM 733 N N . SER A 1 95 ? 6.563 5.170 -9.327 1.00 88.81 95 SER A N 1
ATOM 734 C CA . SER A 1 95 ? 7.160 6.471 -9.013 1.00 88.81 95 SER A CA 1
ATOM 735 C C . SER A 1 95 ? 6.433 7.186 -7.878 1.00 88.81 95 SER A C 1
ATOM 737 O O . SER A 1 95 ? 7.091 7.811 -7.061 1.00 88.81 95 SER A O 1
ATOM 739 N N . ALA A 1 96 ? 5.104 7.097 -7.789 1.00 89.94 96 ALA A N 1
ATOM 740 C CA . ALA A 1 96 ? 4.356 7.771 -6.728 1.00 89.94 96 ALA A CA 1
ATOM 741 C C . ALA A 1 96 ? 4.604 7.123 -5.358 1.00 89.94 96 ALA A C 1
ATOM 743 O O . ALA A 1 96 ? 4.818 7.835 -4.375 1.00 89.94 96 ALA A O 1
ATOM 744 N N . VAL A 1 97 ? 4.617 5.785 -5.307 1.00 91.69 97 VAL A N 1
ATOM 745 C CA . VAL A 1 97 ? 4.898 5.028 -4.077 1.00 91.69 97 VAL A CA 1
ATOM 746 C C . VAL A 1 97 ? 6.342 5.266 -3.631 1.00 91.69 97 VAL A C 1
ATOM 748 O O . VAL A 1 97 ? 6.586 5.642 -2.486 1.00 91.69 97 VAL A O 1
ATOM 751 N N . PHE A 1 98 ? 7.298 5.150 -4.554 1.00 92.00 98 PHE A N 1
ATOM 752 C CA . PHE A 1 98 ? 8.713 5.367 -4.269 1.00 92.00 98 PHE A CA 1
ATOM 753 C C . PHE A 1 98 ? 9.014 6.817 -3.871 1.00 92.00 98 PHE A C 1
ATOM 755 O O . PHE A 1 98 ? 9.747 7.045 -2.912 1.00 92.00 98 PHE A O 1
ATOM 762 N N . SER A 1 99 ? 8.420 7.812 -4.545 1.00 92.31 99 SER A N 1
ATOM 763 C CA . SER A 1 99 ? 8.579 9.221 -4.167 1.00 92.31 99 SER A CA 1
ATOM 764 C C . SER A 1 99 ? 8.087 9.492 -2.749 1.00 92.31 99 SER A C 1
ATOM 766 O O . SER A 1 99 ? 8.732 10.257 -2.040 1.00 92.31 99 SER A O 1
ATOM 768 N N . ARG A 1 100 ? 6.995 8.854 -2.307 1.00 92.12 100 ARG A N 1
ATOM 769 C CA . ARG A 1 100 ? 6.504 8.989 -0.929 1.00 92.12 100 ARG A CA 1
ATOM 770 C C . ARG A 1 100 ? 7.528 8.476 0.089 1.00 92.12 100 ARG A C 1
ATOM 772 O O . ARG A 1 100 ? 7.881 9.213 1.008 1.00 92.12 100 ARG A O 1
ATOM 779 N N . ILE A 1 101 ? 8.060 7.270 -0.129 1.00 92.56 101 ILE A N 1
ATOM 780 C CA . ILE A 1 101 ? 9.110 6.671 0.714 1.00 92.56 101 ILE A CA 1
ATOM 781 C C . ILE A 1 101 ? 10.354 7.575 0.739 1.00 92.56 101 ILE A C 1
ATOM 783 O O . ILE A 1 101 ? 10.857 7.933 1.804 1.00 92.56 101 ILE A O 1
ATOM 787 N N . ALA A 1 102 ? 10.827 8.001 -0.436 1.00 92.12 102 ALA A N 1
ATOM 788 C CA . ALA A 1 102 ? 12.011 8.844 -0.574 1.00 92.12 102 ALA A CA 1
ATOM 789 C C . ALA A 1 102 ? 11.845 10.213 0.108 1.00 92.12 102 ALA A C 1
ATOM 791 O O . ALA A 1 102 ? 12.774 10.695 0.757 1.00 92.12 102 ALA A O 1
ATOM 792 N N . SER A 1 103 ? 10.667 10.838 -0.002 1.00 91.50 103 SER A N 1
ATOM 793 C CA . SER A 1 103 ? 10.359 12.088 0.696 1.00 91.50 103 SER A CA 1
ATOM 794 C C . SER A 1 103 ? 10.429 11.918 2.211 1.00 91.50 103 SER A C 1
ATOM 796 O O . SER A 1 103 ? 11.064 12.742 2.865 1.00 91.50 103 SER A O 1
ATOM 798 N N . LYS A 1 104 ? 9.859 10.837 2.760 1.00 90.25 104 LYS A N 1
ATOM 799 C CA . LYS A 1 104 ? 9.915 10.560 4.201 1.00 90.25 104 LYS A CA 1
ATOM 800 C C . LYS A 1 104 ? 11.349 10.341 4.689 1.00 90.25 104 LYS A C 1
ATOM 802 O O . LYS A 1 104 ? 11.744 10.929 5.694 1.00 90.25 104 LYS A O 1
ATOM 807 N N . LEU A 1 105 ? 12.144 9.562 3.951 1.00 89.94 105 LEU A N 1
ATOM 808 C CA . LEU A 1 105 ? 13.568 9.353 4.245 1.00 89.94 105 LEU A CA 1
ATOM 809 C C . LEU A 1 105 ? 14.347 10.672 4.249 1.00 89.94 105 LEU A C 1
ATOM 811 O O . LEU A 1 105 ? 15.164 10.907 5.137 1.00 89.94 105 LEU A O 1
ATOM 815 N N . LYS A 1 106 ? 14.073 11.553 3.281 1.00 88.88 106 LYS A N 1
ATOM 816 C CA . LYS A 1 106 ? 14.713 12.867 3.203 1.00 88.88 106 LYS A CA 1
ATOM 817 C C . LYS A 1 106 ? 14.360 13.744 4.402 1.00 88.88 106 LYS A C 1
ATOM 819 O O . LYS A 1 106 ? 15.266 14.365 4.944 1.00 88.88 106 LYS A O 1
ATOM 824 N N . THR A 1 107 ? 13.092 13.774 4.817 1.00 87.81 107 THR A N 1
ATOM 825 C CA . THR A 1 107 ? 12.647 14.520 6.006 1.00 87.81 107 THR A CA 1
ATOM 826 C C . THR A 1 107 ? 13.385 14.051 7.258 1.00 87.81 107 THR A C 1
ATOM 828 O O . THR A 1 107 ? 13.995 14.861 7.948 1.00 87.81 107 THR A O 1
ATOM 831 N N . ILE A 1 108 ? 13.441 12.736 7.488 1.00 84.44 108 ILE A N 1
ATOM 832 C CA . ILE A 1 108 ? 14.150 12.161 8.642 1.00 84.44 108 ILE A CA 1
ATOM 833 C C . ILE A 1 108 ? 15.649 12.498 8.595 1.00 84.44 108 ILE A C 1
ATOM 835 O O . ILE A 1 108 ? 16.242 12.864 9.608 1.00 84.44 108 ILE A O 1
ATOM 839 N N . SER A 1 109 ? 16.263 12.428 7.410 1.00 82.38 109 SER A N 1
ATOM 840 C CA . SER A 1 109 ? 17.678 12.768 7.230 1.00 82.38 109 SER A CA 1
ATOM 841 C C . SER A 1 109 ? 17.977 14.262 7.405 1.00 82.38 109 SER A C 1
ATOM 843 O O . SER A 1 109 ? 19.091 14.599 7.799 1.00 82.38 109 SER A O 1
ATOM 845 N N . SER A 1 110 ? 17.042 15.165 7.087 1.00 77.56 110 SER A N 1
ATOM 846 C CA . SER A 1 110 ? 17.225 16.610 7.292 1.00 77.56 110 SER A CA 1
ATOM 847 C C . SER A 1 110 ? 17.026 17.032 8.747 1.00 77.56 110 SER A C 1
ATOM 849 O O . SER A 1 110 ? 17.689 17.963 9.209 1.00 77.56 110 SER A O 1
ATOM 851 N N . ASP A 1 111 ? 16.173 16.317 9.481 1.00 68.56 111 ASP A N 1
ATOM 852 C CA . ASP A 1 111 ? 15.873 16.595 10.889 1.00 68.56 111 ASP A CA 1
ATOM 853 C C . ASP A 1 111 ? 17.026 16.203 11.835 1.00 68.56 111 ASP A C 1
ATOM 855 O O . ASP A 1 111 ? 17.079 16.651 12.976 1.00 68.56 111 ASP A O 1
ATOM 859 N N . THR A 1 112 ? 18.033 15.467 11.344 1.00 58.03 112 THR A N 1
ATOM 860 C CA . THR A 1 112 ? 19.218 15.017 12.109 1.00 58.03 112 THR A CA 1
ATOM 861 C C . THR A 1 112 ? 20.133 16.167 12.591 1.00 58.03 112 THR A C 1
ATOM 863 O O . THR A 1 112 ? 21.153 15.929 13.231 1.00 58.03 112 THR A O 1
ATOM 866 N N . THR A 1 113 ? 19.789 17.430 12.312 1.00 55.34 113 THR A N 1
ATOM 867 C CA . THR A 1 113 ? 20.547 18.614 12.759 1.00 55.34 113 THR A CA 1
ATOM 868 C C . THR A 1 113 ? 20.061 19.229 14.072 1.00 55.34 113 THR A C 1
ATOM 870 O O . THR A 1 113 ? 20.774 20.067 14.618 1.00 55.34 113 THR A O 1
ATOM 873 N N . ASN A 1 114 ? 18.921 18.803 14.628 1.00 53.50 114 ASN A N 1
ATOM 874 C CA . ASN A 1 114 ? 18.408 19.334 15.892 1.00 53.50 114 ASN A CA 1
ATOM 875 C C . ASN A 1 114 ? 17.956 18.201 16.820 1.00 53.50 114 ASN A C 1
ATOM 877 O O . ASN A 1 114 ? 16.945 17.560 16.575 1.00 53.50 114 ASN A O 1
ATOM 881 N N . ASP A 1 115 ? 18.729 18.004 17.886 1.00 47.72 115 ASP A N 1
ATOM 882 C CA . ASP A 1 115 ? 18.365 17.334 19.138 1.00 47.72 115 ASP A CA 1
ATOM 883 C C . ASP A 1 115 ? 17.681 15.955 19.007 1.00 47.72 115 ASP A C 1
ATOM 885 O O . ASP A 1 115 ? 16.462 15.826 18.882 1.00 47.72 115 ASP A O 1
ATOM 889 N N . CYS A 1 116 ? 18.486 14.890 19.108 1.00 46.28 116 CYS A N 1
ATOM 890 C CA . CYS A 1 116 ? 18.026 13.514 19.312 1.00 46.28 116 CYS A CA 1
ATOM 891 C C . CYS A 1 116 ? 17.369 13.357 20.696 1.00 46.28 116 CYS A C 1
ATOM 893 O O . CYS A 1 116 ? 17.870 12.652 21.572 1.00 46.28 116 CYS A O 1
ATOM 895 N N . SER A 1 117 ? 16.213 13.983 20.895 1.00 43.31 117 SER A N 1
ATOM 896 C CA . SER A 1 117 ? 15.260 13.542 21.898 1.00 43.31 117 SER A CA 1
ATOM 897 C C . SER A 1 117 ? 14.658 12.235 21.395 1.00 43.31 117 SER A C 1
ATOM 899 O O . SER A 1 117 ? 13.856 12.208 20.465 1.00 43.31 117 SER A O 1
ATOM 901 N N . ILE A 1 118 ? 15.065 11.138 22.028 1.00 47.78 118 ILE A N 1
ATOM 902 C CA . ILE A 1 118 ? 14.672 9.732 21.811 1.00 47.78 118 ILE A CA 1
ATOM 903 C C . ILE A 1 118 ? 13.147 9.492 22.023 1.00 47.78 118 ILE A C 1
ATOM 905 O O . ILE A 1 118 ? 12.692 8.362 22.143 1.00 47.78 118 ILE A O 1
ATOM 909 N N . ASN A 1 119 ? 12.323 10.547 22.037 1.00 43.44 119 ASN A N 1
ATOM 910 C CA . ASN A 1 119 ? 10.907 10.512 22.403 1.00 43.44 119 ASN A CA 1
ATOM 911 C C . ASN A 1 119 ? 9.929 10.984 21.315 1.00 43.44 119 ASN A C 1
ATOM 913 O O . ASN A 1 119 ? 8.722 10.866 21.527 1.00 43.44 119 ASN A O 1
ATOM 917 N N . SER A 1 120 ? 10.374 11.469 20.151 1.00 49.56 120 SER A N 1
ATOM 918 C CA . SER A 1 120 ? 9.482 11.489 18.986 1.00 49.56 120 SER A CA 1
ATOM 919 C C . SER A 1 120 ? 9.561 10.116 18.329 1.00 49.56 120 SER A C 1
ATOM 921 O O . SER A 1 120 ? 10.506 9.805 17.610 1.00 49.56 120 SER A O 1
ATOM 923 N N . ALA A 1 121 ? 8.580 9.256 18.607 1.00 55.34 121 ALA A N 1
ATOM 924 C CA . ALA A 1 121 ? 8.352 8.066 17.801 1.00 55.34 121 ALA A CA 1
ATOM 925 C C . ALA A 1 121 ? 8.158 8.532 16.352 1.00 55.34 121 ALA A C 1
ATOM 927 O O . ALA A 1 121 ? 7.084 9.010 15.987 1.00 55.34 121 ALA A O 1
ATOM 928 N N . TYR A 1 122 ? 9.229 8.511 15.555 1.00 62.44 122 TYR A N 1
ATOM 929 C CA . TYR A 1 122 ? 9.143 8.845 14.146 1.00 62.44 122 TYR A CA 1
ATOM 930 C C . TYR A 1 122 ? 8.106 7.904 13.546 1.00 62.44 122 TYR A C 1
ATOM 932 O O . TYR A 1 122 ? 8.215 6.689 13.675 1.00 62.44 122 TYR A O 1
ATOM 940 N N . ASP A 1 123 ? 7.068 8.467 12.939 1.00 73.50 123 ASP A N 1
ATOM 941 C CA . ASP A 1 123 ? 6.081 7.685 12.210 1.00 73.50 123 ASP A CA 1
ATOM 942 C C . ASP A 1 123 ? 6.774 7.072 10.985 1.00 73.50 123 ASP A C 1
ATOM 944 O O . ASP A 1 123 ? 6.950 7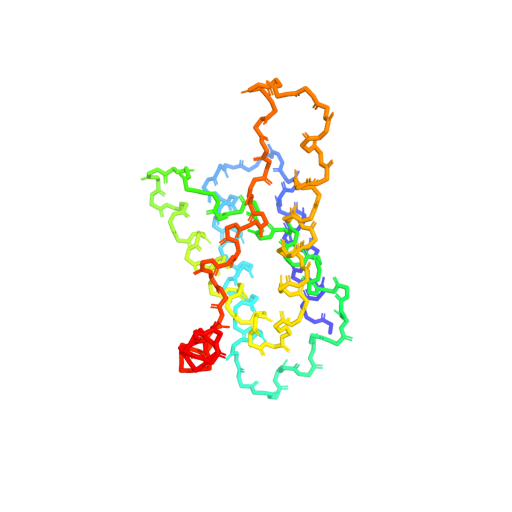.742 9.965 1.00 73.50 123 ASP A O 1
ATOM 948 N N . LEU A 1 124 ? 7.245 5.830 11.123 1.00 82.44 124 LEU A N 1
ATOM 949 C CA . LEU A 1 124 ? 7.964 5.084 10.088 1.00 82.44 124 LEU A CA 1
ATOM 950 C C . LEU A 1 124 ? 7.017 4.364 9.117 1.00 82.44 124 LEU A C 1
ATOM 952 O O . LEU A 1 124 ? 7.502 3.710 8.196 1.00 82.44 124 LEU A O 1
ATOM 956 N N . SER A 1 125 ? 5.699 4.529 9.258 1.00 84.62 125 SER A N 1
ATOM 957 C CA . SER A 1 125 ? 4.687 3.829 8.453 1.00 84.62 125 SER A CA 1
ATOM 958 C C . SER A 1 125 ? 4.891 4.022 6.943 1.00 84.62 125 SER A C 1
ATOM 960 O O . SER A 1 125 ? 4.728 3.103 6.145 1.00 84.62 125 SER A O 1
ATOM 962 N N . ASP A 1 126 ? 5.318 5.222 6.530 1.00 88.81 126 ASP A N 1
ATOM 963 C CA . ASP A 1 126 ? 5.634 5.517 5.126 1.00 88.81 126 ASP A CA 1
ATOM 964 C C . ASP A 1 126 ? 6.900 4.799 4.629 1.00 88.81 126 ASP A C 1
ATOM 966 O O . ASP A 1 126 ? 7.012 4.523 3.438 1.00 88.81 126 ASP A O 1
ATOM 970 N N . ILE A 1 127 ? 7.866 4.504 5.506 1.00 89.62 127 ILE A N 1
ATOM 971 C CA . ILE A 1 127 ? 9.071 3.742 5.145 1.00 89.62 127 ILE A CA 1
ATOM 972 C C . ILE A 1 127 ? 8.730 2.261 5.008 1.00 89.62 127 ILE A C 1
ATOM 974 O O . ILE A 1 127 ? 9.222 1.616 4.084 1.00 89.62 127 ILE A O 1
ATOM 978 N N . GLU A 1 128 ? 7.860 1.732 5.869 1.00 89.38 128 GLU A N 1
ATOM 979 C CA . GLU A 1 128 ? 7.430 0.328 5.838 1.00 89.38 128 GLU A CA 1
ATOM 980 C C . GLU A 1 128 ? 6.764 -0.068 4.514 1.00 89.38 128 GLU A C 1
ATOM 982 O O . GLU A 1 128 ? 6.871 -1.224 4.105 1.00 89.38 128 GLU A O 1
ATOM 987 N N . LEU A 1 129 ? 6.210 0.897 3.765 1.00 91.62 129 LEU A N 1
ATOM 988 C CA . LEU A 1 129 ? 5.721 0.691 2.395 1.00 91.62 129 LEU A CA 1
ATOM 989 C C . LEU A 1 129 ? 6.740 -0.032 1.498 1.00 91.62 129 LEU A C 1
ATOM 991 O O . LEU A 1 129 ? 6.330 -0.801 0.630 1.00 91.62 129 LEU A O 1
ATOM 995 N N . ILE A 1 130 ? 8.050 0.165 1.716 1.00 91.56 130 ILE A N 1
ATOM 996 C CA . ILE A 1 130 ? 9.121 -0.489 0.945 1.00 91.56 130 ILE A CA 1
ATOM 997 C C . ILE A 1 130 ? 9.019 -2.021 0.962 1.00 91.56 130 ILE A C 1
ATOM 999 O O . ILE A 1 130 ? 9.415 -2.665 -0.005 1.00 91.56 130 ILE A O 1
ATOM 1003 N N . GLN A 1 131 ? 8.466 -2.611 2.026 1.00 90.50 131 GLN A N 1
ATOM 1004 C CA . GLN A 1 131 ? 8.333 -4.064 2.179 1.00 90.50 131 GLN A CA 1
ATOM 1005 C C . GLN A 1 131 ? 7.211 -4.647 1.308 1.00 90.50 131 GLN A C 1
ATOM 1007 O O . GLN A 1 131 ? 7.152 -5.858 1.102 1.00 90.50 131 GLN A O 1
ATOM 1012 N N . HIS A 1 132 ? 6.333 -3.792 0.778 1.00 92.44 132 HIS A N 1
ATOM 1013 C CA . HIS A 1 132 ? 5.112 -4.189 0.079 1.00 92.44 132 HIS A CA 1
ATOM 1014 C C . HIS A 1 132 ? 5.086 -3.755 -1.393 1.00 92.44 132 HIS A C 1
ATOM 1016 O O . HIS A 1 132 ? 4.106 -4.014 -2.092 1.00 92.44 132 HIS A O 1
ATOM 1022 N N 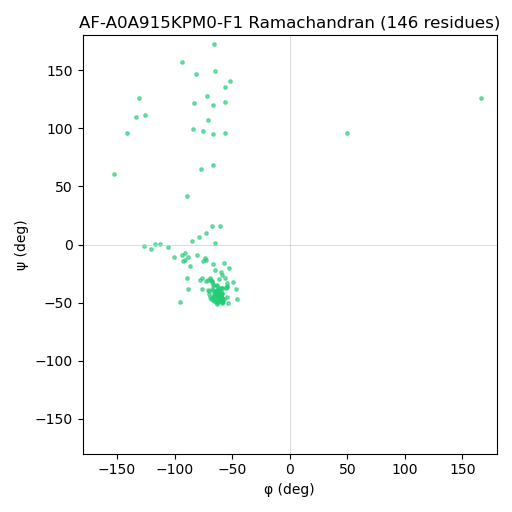. ILE A 1 133 ? 6.139 -3.096 -1.890 1.00 92.69 133 ILE A N 1
ATOM 1023 C CA . ILE A 1 133 ? 6.214 -2.695 -3.298 1.00 92.69 133 ILE A CA 1
ATOM 1024 C C . ILE A 1 133 ? 6.663 -3.848 -4.199 1.00 92.69 133 ILE A C 1
ATOM 1026 O O . ILE A 1 133 ? 7.509 -4.668 -3.851 1.00 92.69 133 ILE A O 1
ATOM 1030 N N . HIS A 1 134 ? 6.143 -3.859 -5.418 1.00 91.12 134 HIS A N 1
ATOM 1031 C CA . HIS A 1 134 ? 6.657 -4.653 -6.516 1.00 91.12 134 HIS A CA 1
ATOM 1032 C C . HIS A 1 134 ? 8.050 -4.145 -6.906 1.00 91.12 134 HIS A C 1
ATOM 1034 O O . HIS A 1 134 ? 8.220 -2.993 -7.313 1.00 91.12 134 HIS A O 1
ATOM 1040 N N . MET A 1 135 ? 9.043 -5.026 -6.806 1.00 84.56 135 MET A N 1
ATOM 1041 C CA . MET A 1 135 ? 10.433 -4.732 -7.125 1.00 84.56 135 MET A CA 1
ATOM 1042 C C . MET A 1 135 ? 10.987 -5.820 -8.044 1.00 84.56 135 MET A C 1
ATOM 1044 O O . MET A 1 135 ? 10.931 -7.005 -7.718 1.00 84.56 135 MET A O 1
ATOM 1048 N N . ASP A 1 136 ? 11.544 -5.425 -9.192 1.00 84.31 136 ASP A N 1
ATOM 1049 C CA . ASP A 1 136 ? 12.273 -6.360 -10.050 1.00 84.31 136 ASP A CA 1
ATOM 1050 C C . ASP A 1 136 ? 13.639 -6.655 -9.419 1.00 84.31 136 ASP A C 1
ATOM 1052 O O . ASP A 1 136 ? 14.600 -5.892 -9.565 1.00 84.31 136 ASP A O 1
ATOM 1056 N N . LEU A 1 137 ? 13.719 -7.780 -8.705 1.00 84.19 137 LEU A N 1
ATOM 1057 C CA . LEU A 1 137 ? 14.943 -8.241 -8.051 1.00 84.19 137 LEU A CA 1
ATOM 1058 C C . LEU A 1 137 ? 16.115 -8.353 -9.033 1.00 84.19 137 LEU A C 1
ATOM 1060 O O . LEU A 1 137 ? 17.246 -8.064 -8.655 1.00 84.19 137 LEU A O 1
ATOM 1064 N N . ASN A 1 138 ? 15.876 -8.707 -10.300 1.00 85.56 138 ASN A N 1
ATOM 1065 C CA . ASN A 1 138 ? 16.951 -8.794 -11.287 1.00 85.56 138 ASN A CA 1
ATOM 1066 C C . ASN A 1 138 ? 17.483 -7.411 -11.658 1.00 85.56 138 ASN A C 1
ATOM 1068 O O . ASN A 1 138 ? 18.696 -7.244 -11.801 1.00 85.56 138 ASN A O 1
ATOM 1072 N N . ALA A 1 139 ? 16.601 -6.422 -11.803 1.00 83.25 139 ALA A N 1
ATOM 1073 C CA . ALA A 1 139 ? 17.006 -5.039 -12.032 1.00 83.25 139 ALA A CA 1
ATOM 1074 C C . ALA A 1 139 ? 17.811 -4.496 -10.842 1.00 83.25 139 ALA A C 1
ATOM 1076 O O . ALA A 1 139 ? 18.869 -3.902 -11.046 1.00 83.25 139 ALA A O 1
ATOM 1077 N N . VAL A 1 140 ? 17.374 -4.775 -9.610 1.00 83.19 140 VAL A N 1
ATOM 1078 C CA . VAL A 1 140 ? 18.086 -4.370 -8.386 1.00 83.19 140 VAL A CA 1
ATOM 1079 C C . VAL A 1 140 ? 19.445 -5.048 -8.277 1.00 83.19 140 VAL A C 1
ATOM 1081 O O . VAL A 1 140 ? 20.443 -4.375 -8.044 1.00 83.19 140 VAL A O 1
ATOM 1084 N N . ILE A 1 141 ? 19.523 -6.360 -8.508 1.00 87.88 141 ILE A N 1
ATOM 1085 C CA . ILE A 1 1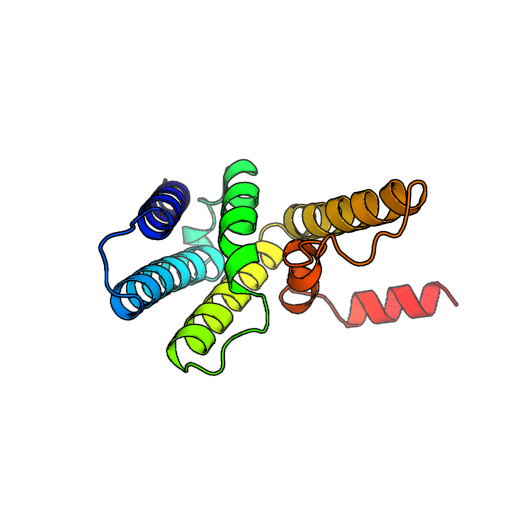41 ? 20.791 -7.098 -8.497 1.00 87.88 141 ILE A CA 1
ATOM 1086 C C . ILE A 1 141 ? 21.754 -6.531 -9.546 1.00 87.88 141 ILE A C 1
ATOM 1088 O O . ILE A 1 141 ? 22.934 -6.352 -9.252 1.00 87.88 141 ILE A O 1
ATOM 1092 N N . LYS A 1 142 ? 21.276 -6.232 -10.762 1.00 90.12 142 LYS A N 1
ATOM 1093 C CA . LYS A 1 142 ? 22.098 -5.611 -11.813 1.00 90.12 142 LYS A CA 1
ATOM 1094 C C . LYS A 1 142 ? 22.595 -4.227 -11.403 1.00 90.12 142 LYS A C 1
ATOM 1096 O O . LYS A 1 142 ? 23.765 -3.934 -11.619 1.00 90.12 142 LYS A O 1
ATOM 1101 N N . LEU A 1 143 ? 21.731 -3.411 -10.801 1.00 86.00 143 LEU A N 1
ATOM 1102 C CA . LEU A 1 143 ? 22.080 -2.075 -10.327 1.00 86.00 143 LEU A CA 1
ATOM 1103 C C . LEU A 1 143 ? 23.139 -2.149 -9.223 1.00 86.00 143 LEU A C 1
ATOM 1105 O O . LEU A 1 143 ? 24.178 -1.513 -9.344 1.00 86.00 143 LEU A O 1
ATOM 1109 N N . LEU A 1 144 ? 22.933 -2.992 -8.207 1.00 87.38 144 LEU A N 1
ATOM 1110 C CA . LEU A 1 144 ? 23.887 -3.178 -7.111 1.00 87.38 144 LEU A CA 1
ATOM 1111 C C . LEU A 1 144 ? 25.233 -3.722 -7.597 1.00 87.38 144 LEU A C 1
ATOM 1113 O O . LEU A 1 144 ? 26.274 -3.266 -7.141 1.00 87.38 144 LEU A O 1
ATOM 1117 N N . ARG A 1 145 ? 25.231 -4.661 -8.551 1.00 89.88 145 ARG A N 1
ATOM 1118 C CA . ARG A 1 145 ? 26.468 -5.176 -9.159 1.00 89.88 145 ARG A CA 1
ATOM 1119 C C . ARG A 1 145 ? 27.197 -4.139 -10.009 1.00 89.88 145 ARG A C 1
ATOM 1121 O O . ARG A 1 145 ? 28.408 -4.222 -10.103 1.00 89.88 145 ARG A O 1
ATOM 1128 N N . GLY A 1 146 ? 26.478 -3.210 -10.638 1.00 80.31 146 GLY A N 1
ATOM 1129 C CA . GLY A 1 146 ? 27.071 -2.120 -11.416 1.00 80.31 146 GLY A CA 1
ATOM 1130 C C . GLY A 1 146 ? 27.572 -0.943 -10.572 1.00 80.31 146 GLY A C 1
ATOM 1131 O O . GLY A 1 146 ? 28.206 -0.047 -11.118 1.00 80.31 146 GLY A O 1
ATOM 1132 N N . MET A 1 147 ? 27.268 -0.920 -9.269 1.00 68.62 147 MET A N 1
ATOM 1133 C CA . MET A 1 147 ? 27.785 0.066 -8.308 1.00 68.62 147 MET A CA 1
ATOM 1134 C C . MET A 1 147 ? 29.091 -0.378 -7.623 1.00 68.62 147 MET A C 1
ATOM 1136 O O . MET A 1 147 ? 29.671 0.418 -6.884 1.00 68.62 147 MET A O 1
ATOM 1140 N N . VAL A 1 148 ? 29.524 -1.625 -7.843 1.00 51.66 148 VAL A N 1
ATOM 1141 C CA . VAL A 1 148 ? 30.810 -2.193 -7.393 1.00 51.66 148 VAL A CA 1
ATOM 1142 C C . VAL A 1 148 ? 31.801 -2.149 -8.547 1.00 51.66 148 VAL A C 1
ATOM 1144 O O . VAL A 1 148 ? 32.970 -1.793 -8.288 1.00 51.66 148 VAL A O 1
#

Organism: Romanomermis culicivorax (NCBI:txid13658)

pLDDT: mean 81.31, std 14.2, range [43.31, 94.75]

Radius of gyration: 17.0 Å; Cα contacts (8 Å, |Δi|>4): 118; chains: 1; bounding box: 50×32×41 Å